Protein AF-A0A1G2CSN0-F1 (afdb_monomer_lite)

Sequence (89 aa):
MLYVRIFSDLFLIFSVFFLPFWIPLIIGIFFLFRFKYFYEYVFIMFCFDLIYGGGVINMLGVPFAITIMALIIYFVVDGLRERLILYAE

Foldseek 3Di:
DVVVLVVLLVVLLVCLVPHDPVVSLVSLLVVLLVDVDPCSSLVSLQVSLVVPVPDPPVPVVDRSPSSVVSVVSNVVSNVVVVVPPPPVD

Radius of gyration: 13.73 Å; chains: 1; bounding box: 33×23×38 Å

Organism: NCBI:txid1798657

Secondary structure (DSSP, 8-state):
-HHHHHHHHHHHHHHHHHS-THHHHHHHHHHHHHSTT-HHHHHHHHHHHHHHTTSTT-GGG-TTHHHHHHHHHHHHHHHHHHHSGGG--

pLDDT: mean 82.84, std 12.09, range [38.47, 93.56]

Structure (mmCIF, N/CA/C/O backbone):
data_AF-A0A1G2CSN0-F1
#
_entry.id   AF-A0A1G2CSN0-F1
#
loop_
_atom_site.group_PDB
_atom_site.id
_atom_site.type_symbol
_atom_site.label_atom_id
_atom_site.label_alt_id
_atom_site.label_comp_id
_atom_site.label_asym_id
_atom_site.label_entity_id
_atom_site.label_seq_id
_atom_site.pdbx_PDB_ins_code
_atom_site.Cartn_x
_atom_site.Cartn_y
_atom_site.Cartn_z
_atom_site.occupancy
_atom_site.B_iso_or_equiv
_atom_site.auth_seq_id
_atom_site.auth_comp_id
_atom_site.auth_asym_id
_atom_site.auth_atom_id
_atom_site.pdbx_PDB_model_num
ATOM 1 N N . MET A 1 1 ? -3.200 10.831 17.362 1.00 68.81 1 MET A N 1
ATOM 2 C CA . MET A 1 1 ? -3.377 10.025 16.127 1.00 68.81 1 MET A CA 1
ATOM 3 C C . MET A 1 1 ? -2.595 10.577 14.937 1.00 68.81 1 MET A C 1
ATOM 5 O O . MET A 1 1 ? -1.981 9.782 14.242 1.00 68.81 1 MET A O 1
ATOM 9 N N . LEU A 1 2 ? -2.565 11.898 14.715 1.00 80.25 2 LEU A N 1
ATOM 10 C CA . LEU A 1 2 ? -1.927 12.501 13.534 1.00 80.25 2 LEU A CA 1
ATOM 11 C C . LEU A 1 2 ? -0.409 12.235 13.436 1.00 80.25 2 LEU A C 1
ATOM 13 O O . LEU A 1 2 ? 0.063 11.835 12.381 1.00 80.25 2 LEU A O 1
ATOM 17 N N . TYR A 1 3 ? 0.332 12.322 14.546 1.00 85.56 3 TYR A N 1
ATOM 18 C CA . TYR A 1 3 ? 1.767 11.988 14.569 1.00 85.56 3 TYR A CA 1
ATOM 19 C C . TYR A 1 3 ? 2.073 10.536 14.169 1.00 85.56 3 TYR A C 1
ATOM 21 O O . TYR A 1 3 ? 3.053 10.285 13.478 1.00 85.56 3 TYR A O 1
ATOM 29 N N . VAL A 1 4 ? 1.219 9.582 14.564 1.00 87.25 4 VAL A N 1
ATOM 30 C CA . VAL A 1 4 ? 1.389 8.162 14.209 1.00 87.25 4 VAL A CA 1
ATOM 31 C C . VAL A 1 4 ? 1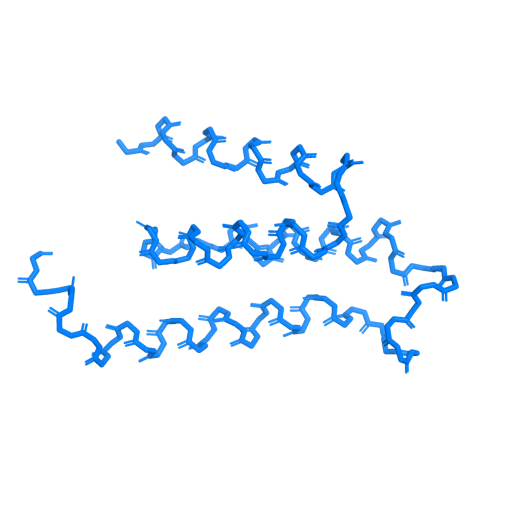.138 7.953 12.717 1.00 87.25 4 VAL A C 1
ATOM 33 O O . VAL A 1 4 ? 1.865 7.190 12.098 1.00 87.25 4 VAL A O 1
ATOM 36 N N . ARG A 1 5 ? 0.166 8.670 12.128 1.00 86.75 5 ARG A N 1
ATOM 37 C CA . ARG A 1 5 ? -0.075 8.647 10.675 1.00 86.75 5 ARG A CA 1
ATOM 38 C C . ARG A 1 5 ? 1.138 9.144 9.902 1.00 86.75 5 ARG A C 1
ATOM 40 O O . ARG A 1 5 ? 1.656 8.401 9.086 1.00 86.75 5 ARG A O 1
ATOM 47 N N . ILE A 1 6 ? 1.651 10.327 10.249 1.00 89.75 6 ILE A N 1
ATOM 48 C CA . ILE A 1 6 ? 2.836 10.898 9.590 1.00 89.75 6 ILE A CA 1
ATOM 49 C C . ILE A 1 6 ? 4.024 9.932 9.676 1.00 89.75 6 ILE A C 1
ATOM 51 O O . ILE A 1 6 ? 4.731 9.731 8.694 1.00 89.75 6 ILE A O 1
ATOM 55 N N . PHE A 1 7 ? 4.245 9.312 10.839 1.00 91.38 7 PHE A N 1
ATOM 56 C CA . PHE A 1 7 ? 5.339 8.356 11.000 1.00 91.38 7 PHE A CA 1
ATOM 57 C C . PHE A 1 7 ? 5.128 7.083 10.168 1.00 91.38 7 PHE A C 1
ATOM 59 O O . PHE A 1 7 ? 6.068 6.605 9.539 1.00 91.38 7 PHE A O 1
ATOM 66 N N . SER A 1 8 ? 3.900 6.558 10.121 1.00 89.62 8 SER A N 1
ATOM 67 C CA . SER A 1 8 ? 3.529 5.435 9.255 1.00 89.62 8 SER A CA 1
ATOM 68 C C . SER A 1 8 ? 3.719 5.760 7.772 1.00 89.62 8 SER A C 1
ATOM 70 O O . SER A 1 8 ? 4.254 4.924 7.049 1.00 89.62 8 SER A O 1
ATOM 72 N N . ASP A 1 9 ? 3.357 6.965 7.329 1.00 90.25 9 ASP A N 1
ATOM 73 C CA . ASP A 1 9 ? 3.538 7.411 5.943 1.00 90.25 9 ASP A CA 1
ATOM 74 C C . ASP A 1 9 ? 5.023 7.506 5.589 1.00 90.25 9 ASP A C 1
ATOM 76 O O . ASP A 1 9 ? 5.461 6.949 4.584 1.00 90.25 9 ASP A O 1
ATOM 80 N N . LEU A 1 10 ? 5.825 8.140 6.452 1.00 92.62 10 LEU A N 1
ATOM 81 C CA . LEU A 1 10 ? 7.277 8.217 6.281 1.00 92.62 10 LEU A CA 1
ATOM 82 C C . LEU A 1 10 ? 7.917 6.827 6.234 1.00 92.62 10 LEU A C 1
ATOM 84 O O . LEU A 1 10 ? 8.785 6.576 5.399 1.00 92.62 10 LEU A O 1
ATOM 88 N N . PHE A 1 11 ? 7.473 5.915 7.100 1.00 92.31 11 PHE A N 1
ATOM 89 C CA . PHE A 1 11 ? 7.952 4.538 7.118 1.00 92.31 11 PHE A CA 1
ATOM 90 C C . PHE A 1 11 ? 7.582 3.788 5.833 1.00 92.31 11 PHE A C 1
ATOM 92 O O . PHE A 1 11 ? 8.414 3.072 5.276 1.00 92.31 11 PHE A O 1
ATOM 99 N N . LEU A 1 12 ? 6.362 3.981 5.324 1.00 90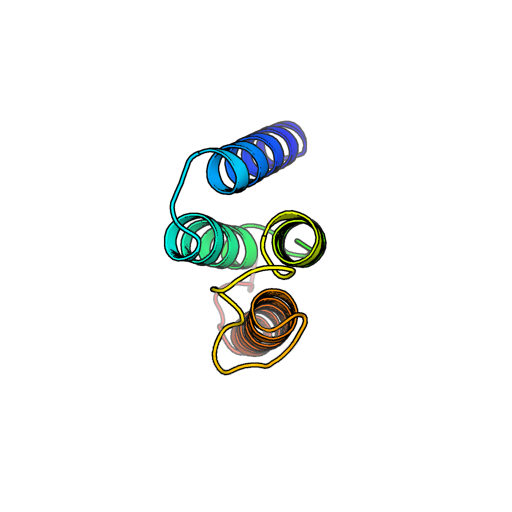.62 12 LEU A N 1
ATOM 100 C CA . LEU A 1 12 ? 5.905 3.335 4.097 1.00 90.62 12 LEU A CA 1
ATOM 101 C C . LEU A 1 12 ? 6.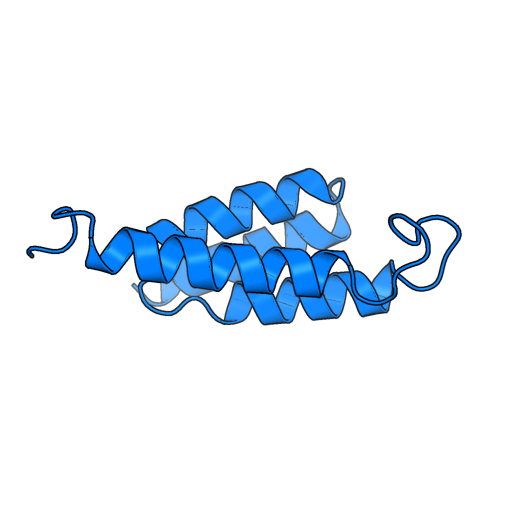656 3.876 2.874 1.00 90.62 12 LEU A C 1
ATOM 103 O O . LEU A 1 12 ? 7.137 3.090 2.059 1.00 90.62 12 LEU A O 1
ATOM 107 N N . ILE A 1 13 ? 6.868 5.191 2.798 1.00 92.50 13 ILE A N 1
ATOM 108 C CA . ILE A 1 13 ? 7.713 5.818 1.773 1.00 92.50 13 ILE A CA 1
ATOM 109 C C . ILE A 1 13 ? 9.135 5.252 1.837 1.00 92.50 13 ILE A C 1
ATOM 111 O O . ILE A 1 13 ? 9.666 4.812 0.821 1.00 92.50 13 ILE A O 1
ATOM 115 N N . PHE A 1 14 ? 9.740 5.195 3.025 1.00 92.75 14 PHE A N 1
ATOM 116 C CA . PHE A 1 14 ? 11.070 4.614 3.198 1.00 92.75 14 PHE A CA 1
ATOM 117 C C . PHE A 1 14 ? 11.114 3.155 2.714 1.00 92.75 14 PHE A C 1
ATOM 119 O O . PHE A 1 14 ? 12.020 2.767 1.979 1.00 92.75 14 PHE A O 1
ATOM 126 N N . SER A 1 15 ? 10.099 2.353 3.048 1.00 90.62 15 SER A N 1
ATOM 127 C CA . SER A 1 15 ? 10.024 0.963 2.594 1.00 90.62 15 SER A CA 1
ATOM 128 C C . SER A 1 15 ? 9.931 0.833 1.070 1.00 90.62 15 SER A C 1
ATOM 130 O O . SER A 1 15 ? 10.524 -0.081 0.510 1.00 90.62 15 SER A O 1
ATOM 132 N N . VAL A 1 16 ? 9.276 1.769 0.380 1.00 88.62 16 VAL A N 1
ATOM 133 C CA . VAL A 1 16 ? 9.198 1.782 -1.088 1.00 88.62 16 VAL A CA 1
ATOM 134 C C . VAL A 1 16 ? 10.557 2.014 -1.748 1.00 88.62 16 VAL A C 1
ATOM 136 O O . VAL A 1 16 ? 10.847 1.380 -2.758 1.00 88.62 16 VAL A O 1
ATOM 139 N N . PHE A 1 17 ? 11.399 2.882 -1.185 1.00 88.94 17 PHE A N 1
ATOM 140 C CA . PHE A 1 17 ? 12.698 3.209 -1.785 1.00 88.94 17 PHE A CA 1
ATOM 141 C C . PHE A 1 17 ? 13.796 2.186 -1.484 1.00 88.94 17 PHE A C 1
ATOM 143 O O . PHE A 1 17 ? 14.697 2.000 -2.302 1.00 88.94 17 PHE A O 1
ATOM 150 N N . PHE A 1 18 ? 13.755 1.554 -0.309 1.00 89.19 18 PHE A N 1
ATOM 151 C CA . PHE A 1 18 ? 14.862 0.725 0.179 1.00 89.19 18 PHE A CA 1
ATOM 152 C C . PHE A 1 18 ? 14.562 -0.774 0.219 1.00 89.19 18 PHE A C 1
ATOM 154 O O . PHE A 1 18 ? 15.500 -1.566 0.318 1.00 89.19 18 PHE A O 1
ATOM 161 N N . LEU A 1 19 ? 13.291 -1.184 0.174 1.00 88.38 19 LEU A N 1
ATOM 162 C CA . LEU A 1 19 ? 12.899 -2.581 0.360 1.00 88.38 19 LEU A CA 1
ATOM 163 C C . LEU A 1 19 ? 12.270 -3.184 -0.909 1.00 88.38 19 LEU A C 1
ATOM 165 O O . LEU A 1 19 ? 11.736 -2.463 -1.751 1.00 88.38 19 LEU A O 1
ATOM 169 N N . PRO A 1 20 ? 12.308 -4.523 -1.060 1.00 87.06 20 PRO A N 1
ATOM 170 C CA . PRO A 1 20 ? 11.643 -5.214 -2.161 1.00 87.06 20 PRO A CA 1
ATOM 171 C C . PRO A 1 20 ? 10.134 -4.972 -2.135 1.00 87.06 20 PRO A C 1
ATOM 173 O O . PRO A 1 20 ? 9.554 -4.942 -1.055 1.00 87.06 20 PRO A O 1
ATOM 176 N N . PHE A 1 21 ? 9.493 -4.926 -3.307 1.00 83.12 21 PHE A N 1
ATOM 177 C CA . PHE A 1 21 ? 8.082 -4.544 -3.491 1.00 83.12 21 PHE A CA 1
ATOM 178 C C . PHE A 1 21 ? 7.055 -5.270 -2.602 1.00 83.12 21 PHE A C 1
ATOM 180 O O . PHE A 1 21 ? 6.023 -4.700 -2.264 1.00 83.12 21 PHE A O 1
ATOM 187 N N . TRP A 1 22 ? 7.326 -6.504 -2.173 1.00 84.88 22 TRP A N 1
ATOM 188 C CA . TRP A 1 22 ? 6.442 -7.258 -1.277 1.00 84.88 22 TRP A CA 1
ATOM 189 C C . TRP A 1 22 ? 6.368 -6.659 0.135 1.00 84.88 22 TRP A C 1
ATOM 191 O O . TRP A 1 22 ? 5.328 -6.730 0.785 1.00 84.88 22 TRP A O 1
ATOM 201 N N . ILE A 1 23 ? 7.463 -6.066 0.621 1.00 90.50 23 ILE A N 1
ATOM 202 C CA . ILE A 1 23 ? 7.549 -5.506 1.973 1.00 90.50 23 ILE A CA 1
ATOM 203 C C . ILE A 1 23 ? 6.644 -4.275 2.162 1.00 90.50 23 ILE A C 1
ATOM 205 O O . ILE A 1 23 ? 5.814 -4.315 3.075 1.00 90.50 23 ILE A O 1
ATOM 209 N N . PRO A 1 24 ? 6.718 -3.211 1.331 1.00 90.69 24 PRO A N 1
ATOM 210 C CA . PRO A 1 24 ? 5.812 -2.071 1.453 1.00 90.69 24 PRO A CA 1
ATOM 211 C C . PRO A 1 24 ? 4.346 -2.492 1.264 1.00 90.69 24 PRO A C 1
ATOM 213 O O . PRO A 1 24 ? 3.451 -1.900 1.86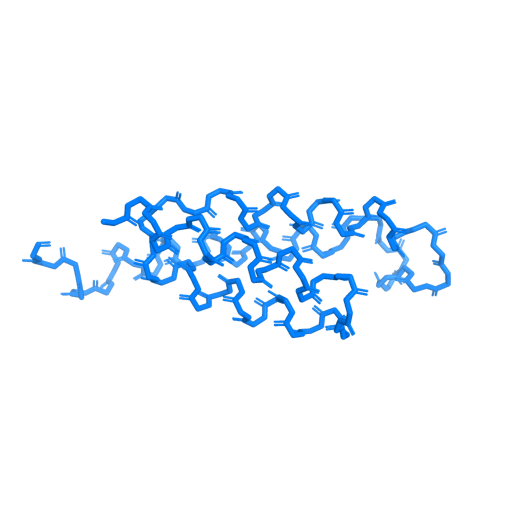6 1.00 90.69 24 PRO A O 1
ATOM 216 N N . LEU A 1 25 ? 4.087 -3.550 0.486 1.00 88.62 25 LEU A N 1
ATOM 217 C CA . LEU A 1 25 ? 2.750 -4.097 0.261 1.00 88.62 25 LEU A CA 1
ATOM 218 C C . LEU A 1 25 ? 2.163 -4.698 1.552 1.00 88.62 25 LEU A C 1
ATOM 220 O O . LEU A 1 25 ? 1.059 -4.331 1.949 1.00 88.62 25 LEU A O 1
ATOM 224 N N . ILE A 1 26 ? 2.926 -5.542 2.258 1.00 91.69 26 ILE A N 1
ATOM 225 C CA . ILE A 1 26 ? 2.523 -6.125 3.552 1.00 91.69 26 ILE A CA 1
ATOM 226 C C . ILE A 1 26 ? 2.369 -5.045 4.631 1.00 91.69 26 ILE A C 1
ATOM 228 O O . ILE A 1 26 ? 1.387 -5.053 5.377 1.00 91.69 26 ILE A O 1
ATOM 232 N N . ILE A 1 27 ? 3.309 -4.097 4.704 1.00 91.75 27 ILE A N 1
ATOM 233 C CA . ILE A 1 27 ? 3.244 -2.975 5.655 1.00 91.75 27 ILE A CA 1
ATOM 234 C C . ILE A 1 27 ? 1.971 -2.153 5.418 1.00 91.75 27 ILE A C 1
ATOM 236 O O . ILE A 1 27 ? 1.256 -1.818 6.363 1.00 91.75 27 ILE A O 1
ATOM 240 N N . GLY A 1 28 ? 1.656 -1.868 4.156 1.00 90.19 28 GLY A N 1
ATOM 241 C CA . GLY A 1 28 ? 0.454 -1.138 3.784 1.00 90.19 28 GLY A CA 1
ATOM 242 C C . GLY A 1 28 ? -0.842 -1.856 4.153 1.00 90.19 28 GLY A C 1
ATOM 243 O O . GLY A 1 28 ? -1.740 -1.220 4.701 1.00 90.19 28 GLY A O 1
ATOM 244 N N . ILE A 1 29 ? -0.915 -3.181 3.967 1.00 90.31 29 ILE A N 1
ATOM 245 C CA . ILE A 1 29 ? -2.045 -3.998 4.448 1.00 90.31 29 ILE A CA 1
ATOM 246 C C . ILE A 1 29 ? -2.230 -3.814 5.957 1.00 90.31 29 ILE A C 1
ATOM 248 O O . ILE A 1 29 ? -3.341 -3.565 6.424 1.00 90.31 29 ILE A O 1
ATOM 252 N N . PHE A 1 30 ? -1.146 -3.893 6.732 1.00 89.88 30 PHE A N 1
ATOM 253 C CA . PHE A 1 30 ? -1.213 -3.716 8.182 1.00 89.88 30 PHE A CA 1
ATOM 254 C C . PHE A 1 30 ? -1.735 -2.321 8.570 1.00 89.88 30 PHE A C 1
ATOM 256 O O . PHE A 1 30 ? -2.571 -2.187 9.467 1.00 89.88 30 PHE A O 1
ATOM 263 N N . PHE A 1 31 ? -1.301 -1.274 7.864 1.00 89.81 31 PHE A N 1
ATOM 264 C CA . PHE A 1 31 ? -1.790 0.085 8.097 1.00 89.81 31 PHE A CA 1
ATOM 265 C C . PHE A 1 31 ? -3.245 0.297 7.672 1.00 89.81 31 PHE A C 1
ATOM 267 O O . PHE A 1 31 ? -3.947 1.045 8.353 1.00 89.81 31 PHE A O 1
ATOM 274 N N . LEU A 1 32 ? -3.738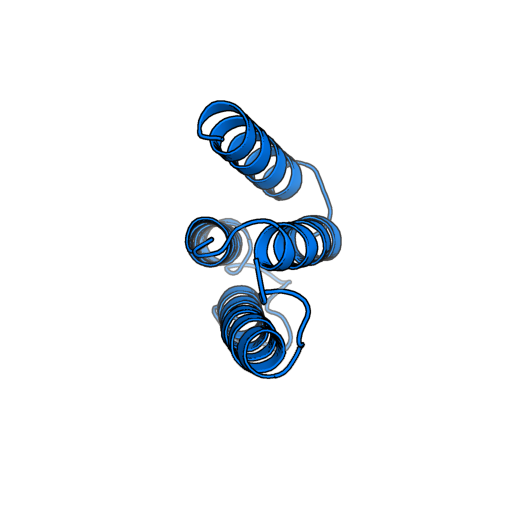 -0.404 6.648 1.00 89.50 32 LEU A N 1
ATOM 275 C CA . LEU A 1 32 ? -5.157 -0.383 6.280 1.00 89.50 32 LEU A CA 1
ATOM 276 C C . LEU A 1 32 ? -6.060 -0.922 7.395 1.00 89.50 32 LEU A C 1
ATOM 278 O O . LEU A 1 32 ? -7.115 -0.353 7.659 1.00 89.50 32 LEU A O 1
ATOM 282 N N . PHE A 1 33 ? -5.632 -1.965 8.111 1.00 86.69 33 PHE A N 1
ATOM 283 C CA . PHE A 1 33 ? -6.366 -2.434 9.292 1.00 86.69 33 PHE A CA 1
ATOM 284 C C . PHE A 1 33 ? -6.306 -1.436 10.454 1.00 86.69 33 PHE A C 1
ATOM 286 O O . PHE A 1 33 ? -7.263 -1.322 11.224 1.00 86.69 33 PHE A O 1
ATOM 293 N N . ARG A 1 34 ? -5.188 -0.711 10.593 1.00 86.06 34 ARG A N 1
ATOM 294 C CA . ARG A 1 34 ? -4.947 0.223 11.701 1.00 86.06 34 ARG A CA 1
ATOM 295 C C . ARG A 1 34 ? -5.658 1.566 11.542 1.00 86.06 34 ARG A C 1
ATOM 297 O O . ARG A 1 34 ? -6.037 2.166 12.554 1.00 86.06 34 ARG A O 1
ATOM 304 N N . PHE A 1 35 ? -5.780 2.063 10.313 1.00 84.62 35 PHE A N 1
ATOM 305 C CA . PHE A 1 35 ? -6.305 3.388 9.999 1.00 84.62 35 PHE A CA 1
ATOM 306 C C . PHE A 1 35 ? -7.571 3.291 9.150 1.00 84.62 35 PHE A C 1
ATOM 308 O O . PHE A 1 35 ? -7.555 2.761 8.048 1.00 84.62 35 PHE A O 1
ATOM 315 N N . LYS A 1 36 ? -8.657 3.910 9.633 1.00 77.31 36 LYS A N 1
ATOM 316 C CA . LYS A 1 36 ? -9.988 3.860 9.007 1.00 77.31 36 LYS A CA 1
ATOM 317 C C . LYS A 1 36 ? -10.023 4.293 7.530 1.00 77.31 36 LYS A C 1
ATOM 319 O O . LYS A 1 36 ? -10.826 3.744 6.792 1.00 77.31 36 LYS A O 1
ATOM 324 N N . TYR A 1 37 ? -9.212 5.274 7.135 1.00 80.12 37 TYR A N 1
ATOM 325 C CA . TYR A 1 37 ? -9.196 5.858 5.787 1.00 80.12 37 TYR A CA 1
ATOM 326 C C . TYR A 1 37 ? -7.756 6.080 5.314 1.00 80.12 37 TYR A C 1
ATOM 328 O O . TYR A 1 37 ? -7.265 7.206 5.346 1.00 80.12 37 TYR A O 1
ATOM 336 N N . PHE A 1 38 ? -7.044 5.010 4.959 1.00 84.75 38 PHE A N 1
ATOM 337 C CA . PHE A 1 38 ? -5.626 5.083 4.585 1.00 84.75 38 PHE A CA 1
ATOM 338 C C . PHE A 1 38 ? -5.422 5.099 3.062 1.00 84.75 38 PHE A C 1
ATOM 340 O O . PHE A 1 38 ? -4.899 4.156 2.470 1.00 84.75 38 PHE A O 1
ATOM 347 N N . TYR A 1 39 ? -5.894 6.167 2.415 1.00 87.06 39 TYR A N 1
ATOM 348 C CA . TYR A 1 39 ? -5.738 6.367 0.967 1.00 87.06 39 TYR A CA 1
ATOM 349 C C . TYR A 1 39 ? -4.274 6.594 0.563 1.00 87.06 39 TYR A C 1
ATOM 351 O O . TYR A 1 39 ? -3.900 6.356 -0.586 1.00 87.06 39 TYR A O 1
ATOM 359 N N . GLU A 1 40 ? -3.441 7.007 1.521 1.00 89.00 40 GLU A N 1
ATOM 360 C CA . GLU A 1 40 ? -2.003 7.206 1.371 1.00 89.00 40 GLU A CA 1
ATOM 361 C C . GLU A 1 40 ? -1.306 5.929 0.864 1.00 89.00 40 GLU A C 1
ATOM 363 O O . GLU A 1 40 ? -0.405 6.011 0.033 1.00 89.00 40 GLU A O 1
ATOM 368 N N . TYR A 1 41 ? -1.782 4.741 1.260 1.00 90.12 41 TYR A N 1
ATOM 369 C CA . TYR A 1 41 ? -1.278 3.463 0.745 1.00 90.12 41 TYR A CA 1
ATOM 370 C C . TYR A 1 41 ? -1.444 3.326 -0.772 1.00 90.12 41 TYR A C 1
ATOM 372 O O . TYR A 1 41 ? -0.474 3.031 -1.469 1.00 90.12 41 TYR A O 1
ATOM 380 N N . VAL A 1 42 ? -2.651 3.565 -1.294 1.00 91.88 42 VAL A N 1
ATOM 381 C CA . VAL A 1 42 ? -2.933 3.442 -2.735 1.00 91.88 42 VAL A CA 1
ATOM 382 C C . VAL A 1 42 ? -2.120 4.469 -3.516 1.00 91.88 42 VAL A C 1
ATOM 384 O O . VAL A 1 42 ? -1.534 4.140 -4.544 1.00 91.88 42 VAL A O 1
ATOM 387 N N . PHE A 1 43 ? -2.026 5.695 -2.995 1.00 92.19 43 PHE A N 1
ATOM 388 C CA . PHE A 1 43 ? -1.221 6.747 -3.604 1.00 92.19 43 PHE A CA 1
ATOM 389 C C . PHE A 1 43 ? 0.269 6.379 -3.663 1.00 92.19 43 PHE A C 1
ATOM 391 O O . PHE A 1 43 ? 0.908 6.553 -4.697 1.00 92.19 43 PHE A O 1
ATOM 398 N N . ILE A 1 44 ? 0.828 5.818 -2.589 1.00 91.69 44 ILE A N 1
ATOM 399 C CA . ILE A 1 44 ? 2.238 5.418 -2.566 1.00 91.69 44 ILE A CA 1
ATOM 400 C C . ILE A 1 44 ? 2.498 4.219 -3.491 1.00 91.69 44 ILE A C 1
ATOM 402 O O . ILE A 1 44 ? 3.522 4.196 -4.170 1.00 91.69 44 ILE A O 1
ATOM 406 N N . MET A 1 45 ? 1.576 3.258 -3.582 1.00 91.19 45 MET A N 1
ATOM 407 C CA . MET A 1 45 ? 1.683 2.128 -4.520 1.00 91.19 45 MET A CA 1
ATOM 408 C C . MET A 1 45 ? 1.579 2.581 -5.982 1.00 91.19 45 MET A C 1
ATOM 410 O O . MET A 1 45 ? 2.287 2.064 -6.843 1.00 91.19 45 MET A O 1
ATOM 414 N N . PHE A 1 46 ? 0.776 3.610 -6.252 1.00 90.88 46 PHE A N 1
ATOM 415 C CA . PHE A 1 46 ? 0.755 4.279 -7.550 1.00 90.88 46 PHE A CA 1
ATOM 416 C C . PHE A 1 46 ? 2.095 4.941 -7.881 1.00 90.88 46 PHE A C 1
ATOM 418 O O . PHE A 1 46 ? 2.640 4.739 -8.966 1.00 90.88 46 PHE A O 1
ATOM 425 N N . CYS A 1 47 ? 2.681 5.671 -6.929 1.00 90.44 47 CYS A N 1
ATOM 426 C CA . CYS A 1 47 ? 4.028 6.217 -7.086 1.00 90.44 47 CYS A CA 1
ATOM 427 C C . CYS A 1 47 ? 5.077 5.112 -7.283 1.00 90.44 47 CYS A C 1
ATOM 429 O O . CYS A 1 47 ? 5.993 5.287 -8.082 1.00 90.44 47 CYS A O 1
ATOM 431 N N . PHE A 1 48 ? 4.936 3.971 -6.603 1.00 88.44 48 PHE A N 1
ATOM 432 C CA . PHE A 1 48 ? 5.817 2.819 -6.778 1.00 88.44 48 PHE A CA 1
ATOM 433 C C . PHE A 1 48 ? 5.799 2.328 -8.230 1.00 88.44 48 PHE A C 1
ATOM 435 O O . PHE A 1 48 ? 6.859 2.182 -8.831 1.00 88.44 48 PHE A O 1
ATOM 442 N N . ASP A 1 49 ? 4.617 2.135 -8.820 1.00 88.06 49 ASP A N 1
ATOM 443 C CA . ASP A 1 49 ? 4.497 1.731 -10.226 1.00 88.06 49 ASP A CA 1
ATOM 444 C C . ASP A 1 49 ? 5.027 2.796 -11.194 1.00 88.06 49 ASP A C 1
ATOM 446 O O . ASP A 1 49 ? 5.603 2.452 -12.222 1.00 88.06 49 ASP A O 1
ATOM 450 N N . LEU A 1 50 ? 4.902 4.086 -10.878 1.00 87.62 50 LEU A N 1
ATOM 451 C CA . LEU A 1 50 ? 5.502 5.138 -11.706 1.00 87.62 50 LEU A CA 1
ATOM 452 C C . LEU A 1 50 ? 7.035 5.120 -11.667 1.00 87.62 50 LEU A C 1
ATOM 454 O O . LEU A 1 50 ? 7.676 5.386 -12.681 1.00 87.62 50 LEU A O 1
ATOM 458 N N . ILE A 1 51 ? 7.623 4.820 -10.507 1.00 86.94 51 ILE A N 1
ATOM 459 C CA . ILE A 1 51 ? 9.080 4.796 -10.321 1.00 86.94 51 ILE A CA 1
ATOM 460 C C . ILE A 1 51 ? 9.679 3.494 -10.874 1.00 86.94 51 ILE A C 1
ATOM 462 O O . ILE A 1 51 ? 10.721 3.525 -11.528 1.00 86.94 51 ILE A O 1
ATOM 466 N N . TYR A 1 52 ? 9.031 2.354 -10.621 1.00 82.75 52 TYR A N 1
ATOM 467 C CA . TYR A 1 52 ? 9.593 1.019 -10.859 1.00 82.75 52 TYR A CA 1
ATOM 468 C C . TYR A 1 52 ? 8.869 0.207 -11.946 1.00 82.75 52 TYR A C 1
ATOM 470 O O . TYR A 1 52 ? 9.430 -0.765 -12.451 1.00 82.75 52 TYR A O 1
ATOM 478 N N . GLY A 1 53 ? 7.661 0.600 -12.353 1.00 73.38 53 GLY A N 1
ATOM 479 C CA . GLY A 1 53 ? 6.818 -0.125 -13.313 1.00 73.38 53 GLY A CA 1
ATOM 480 C C . GLY A 1 53 ? 7.125 0.138 -14.791 1.00 73.38 53 GLY A C 1
ATOM 481 O O . GLY A 1 53 ? 6.390 -0.328 -15.649 1.00 73.38 53 GLY A O 1
ATOM 482 N N . GLY A 1 54 ? 8.187 0.882 -15.119 1.00 68.25 54 GLY A N 1
ATOM 483 C CA . GLY A 1 54 ? 8.611 1.134 -16.506 1.00 68.25 54 GLY A CA 1
ATOM 484 C C . GLY A 1 54 ? 9.634 0.136 -17.079 1.00 68.25 54 GLY A C 1
ATOM 485 O O . GLY A 1 54 ? 10.027 0.275 -18.235 1.00 68.25 54 GLY A O 1
ATOM 486 N N . GLY A 1 55 ? 10.115 -0.836 -16.290 1.00 64.75 55 GLY A N 1
ATOM 487 C CA . GLY A 1 55 ? 11.233 -1.724 -16.655 1.00 64.75 55 GLY A CA 1
ATOM 488 C C . GLY A 1 55 ? 10.875 -3.207 -16.840 1.00 64.75 55 GLY A C 1
ATOM 489 O O . GLY A 1 55 ? 9.713 -3.595 -16.826 1.00 64.75 55 GLY A O 1
ATOM 490 N N . VAL A 1 56 ? 11.906 -4.065 -16.946 1.00 53.56 56 VAL A N 1
ATOM 491 C CA . VAL A 1 56 ? 11.863 -5.553 -17.077 1.00 53.56 56 VAL A CA 1
ATOM 492 C C . VAL A 1 56 ? 10.961 -6.249 -16.033 1.00 53.56 56 VAL A C 1
ATOM 494 O O . VAL A 1 56 ? 10.586 -7.407 -16.189 1.00 53.56 56 VAL A O 1
ATOM 497 N N . ILE A 1 57 ? 10.576 -5.524 -14.985 1.00 57.88 57 ILE A N 1
ATOM 498 C CA . ILE A 1 57 ? 9.744 -5.947 -13.858 1.00 57.88 57 ILE A CA 1
ATOM 499 C C . ILE A 1 57 ? 8.277 -5.523 -14.069 1.00 57.88 57 ILE A C 1
ATOM 501 O O . ILE A 1 57 ? 7.560 -5.240 -13.113 1.00 57.88 57 ILE A O 1
ATOM 505 N N . ASN A 1 58 ? 7.794 -5.480 -15.314 1.00 60.81 58 ASN A N 1
ATOM 506 C CA . ASN A 1 58 ? 6.353 -5.479 -15.545 1.00 60.81 58 ASN A CA 1
ATOM 507 C C . ASN A 1 58 ? 5.814 -6.792 -14.991 1.00 60.81 58 ASN A C 1
ATOM 509 O O . ASN A 1 58 ? 6.040 -7.856 -15.571 1.00 60.81 58 ASN A O 1
ATOM 513 N N . MET A 1 59 ? 5.123 -6.723 -13.857 1.00 62.53 59 MET A N 1
ATOM 514 C CA . MET A 1 59 ? 4.475 -7.871 -13.245 1.00 62.53 59 MET A CA 1
ATOM 515 C C . MET A 1 59 ? 3.498 -8.444 -14.286 1.00 62.53 59 MET A C 1
ATOM 517 O O . MET A 1 59 ? 2.460 -7.856 -14.577 1.00 62.53 59 MET A O 1
ATOM 521 N N . LEU A 1 60 ? 3.898 -9.540 -14.941 1.00 66.75 60 LEU A N 1
ATOM 522 C CA . LEU A 1 60 ? 3.154 -10.201 -16.023 1.00 66.75 60 LEU A CA 1
ATOM 523 C C . LEU A 1 60 ? 2.870 -9.331 -17.272 1.00 66.75 60 LEU A C 1
ATOM 525 O O . LEU A 1 60 ? 1.958 -9.642 -18.032 1.00 66.75 60 LEU A O 1
ATOM 529 N N . GLY A 1 61 ? 3.630 -8.254 -17.512 1.00 74.50 61 GLY A N 1
ATOM 530 C CA . GLY A 1 61 ? 3.386 -7.354 -18.654 1.00 74.50 61 GLY A CA 1
ATOM 531 C C . GLY A 1 61 ? 2.218 -6.375 -18.461 1.00 74.50 61 GLY A C 1
ATOM 532 O O . GLY A 1 61 ? 1.858 -5.672 -19.403 1.00 74.50 61 GLY A O 1
ATOM 533 N N . VAL A 1 62 ? 1.632 -6.320 -17.260 1.00 78.81 62 VAL A N 1
ATOM 534 C CA . VAL A 1 62 ? 0.508 -5.433 -16.942 1.00 78.81 62 VAL A CA 1
ATOM 535 C C . VAL A 1 62 ? 1.042 -4.119 -16.358 1.00 78.81 62 VAL A C 1
ATOM 537 O O . VAL A 1 62 ? 1.725 -4.150 -15.331 1.00 78.81 62 VAL A O 1
ATOM 540 N N . PRO A 1 63 ? 0.743 -2.958 -16.968 1.00 81.25 63 PRO A N 1
ATOM 541 C CA . PRO A 1 63 ? 1.099 -1.672 -16.385 1.00 81.25 63 PRO A CA 1
ATOM 542 C C . PRO A 1 63 ? 0.272 -1.426 -15.117 1.00 81.25 63 PRO A C 1
ATOM 544 O O . PRO A 1 63 ? -0.896 -1.805 -15.047 1.00 81.25 63 PRO A O 1
ATOM 547 N N . PHE A 1 64 ? 0.869 -0.764 -14.127 1.00 85.75 64 PHE A N 1
ATOM 548 C CA . PHE A 1 64 ? 0.221 -0.443 -12.848 1.00 85.75 64 PHE A CA 1
ATOM 549 C C . PHE A 1 64 ? -0.294 -1.660 -12.056 1.00 85.75 64 PHE A C 1
ATOM 551 O O . PHE A 1 64 ? -1.276 -1.569 -11.313 1.00 85.75 64 PHE A O 1
ATOM 558 N N . ALA A 1 65 ? 0.340 -2.824 -12.220 1.00 87.56 65 ALA A N 1
ATOM 559 C CA . ALA A 1 65 ? -0.099 -4.057 -11.574 1.00 87.56 65 ALA A CA 1
ATOM 560 C C . ALA A 1 65 ? -0.139 -3.945 -10.039 1.00 87.56 65 ALA A C 1
ATOM 562 O O . ALA A 1 65 ? -1.080 -4.440 -9.413 1.00 87.56 65 ALA A O 1
ATOM 563 N N . ILE A 1 66 ? 0.839 -3.268 -9.428 1.00 88.38 66 ILE A N 1
ATOM 564 C CA . ILE A 1 66 ? 0.919 -3.126 -7.968 1.00 88.38 66 ILE A CA 1
ATOM 565 C C . ILE A 1 66 ? -0.163 -2.170 -7.466 1.00 88.38 66 ILE A C 1
ATOM 567 O O . ILE A 1 66 ? -0.786 -2.434 -6.442 1.00 88.38 66 ILE A O 1
ATOM 571 N N . THR A 1 67 ? -0.465 -1.114 -8.214 1.00 90.31 67 THR A N 1
ATOM 572 C CA . THR A 1 67 ? -1.555 -0.177 -7.929 1.00 90.31 67 THR A CA 1
ATOM 573 C C . THR A 1 67 ? -2.902 -0.887 -7.975 1.00 90.31 67 THR A C 1
ATOM 575 O O . THR A 1 67 ? -3.720 -0.724 -7.071 1.00 90.31 67 THR A O 1
ATOM 578 N N . ILE A 1 68 ? -3.132 -1.710 -9.004 1.00 90.88 68 ILE A N 1
ATOM 579 C CA . ILE A 1 68 ? -4.356 -2.511 -9.133 1.00 90.88 68 ILE A CA 1
ATOM 580 C C . ILE A 1 68 ? -4.468 -3.480 -7.952 1.00 90.88 68 ILE A C 1
ATOM 582 O O . ILE A 1 68 ? -5.526 -3.581 -7.331 1.00 90.88 68 ILE A O 1
ATOM 586 N N . MET A 1 69 ? -3.372 -4.153 -7.595 1.00 90.12 69 MET A N 1
ATOM 587 C CA . MET A 1 69 ? -3.332 -5.052 -6.444 1.00 90.12 69 MET A CA 1
ATOM 588 C C . MET A 1 69 ? -3.624 -4.310 -5.132 1.00 90.12 69 MET A C 1
ATOM 590 O O . MET A 1 69 ? -4.430 -4.780 -4.331 1.00 90.12 69 MET A O 1
ATOM 594 N N . ALA A 1 70 ? -3.037 -3.128 -4.937 1.00 91.44 70 ALA A N 1
ATOM 595 C CA . ALA A 1 70 ? -3.271 -2.272 -3.780 1.00 91.44 70 ALA A CA 1
ATOM 596 C C . ALA A 1 70 ? -4.732 -1.804 -3.689 1.00 91.44 70 ALA A C 1
ATOM 598 O O . ALA A 1 70 ? -5.300 -1.801 -2.599 1.00 91.44 70 ALA A O 1
ATOM 599 N N . LEU A 1 71 ? -5.365 -1.468 -4.818 1.00 92.62 71 LEU A N 1
ATOM 600 C CA . LEU A 1 71 ? -6.792 -1.134 -4.882 1.00 92.62 71 LEU A CA 1
ATOM 601 C C . LEU A 1 71 ? -7.671 -2.320 -4.483 1.00 92.62 71 LEU A C 1
ATOM 603 O O . LEU A 1 71 ? -8.563 -2.166 -3.652 1.00 92.62 71 LEU A O 1
ATOM 607 N N . ILE A 1 72 ? -7.409 -3.508 -5.037 1.00 93.56 72 ILE A N 1
ATOM 608 C CA . ILE A 1 72 ? -8.147 -4.728 -4.681 1.00 93.56 72 ILE A CA 1
ATOM 609 C C . ILE A 1 72 ? -8.028 -4.982 -3.178 1.00 93.56 72 ILE A C 1
ATOM 611 O O . ILE A 1 72 ? -9.033 -5.192 -2.506 1.00 93.56 72 ILE A O 1
ATOM 615 N N . ILE A 1 73 ? -6.811 -4.912 -2.639 1.00 91.88 73 ILE A N 1
ATOM 616 C CA . ILE A 1 73 ? -6.548 -5.080 -1.209 1.00 91.88 73 ILE A CA 1
ATOM 617 C C . ILE A 1 73 ? -7.300 -4.043 -0.383 1.00 91.88 73 ILE A C 1
ATOM 619 O O . ILE A 1 73 ? -7.927 -4.411 0.605 1.00 91.88 73 ILE A O 1
ATOM 623 N N . TYR A 1 74 ? -7.260 -2.772 -0.781 1.00 91.50 74 TYR A N 1
ATOM 624 C CA . TYR A 1 74 ? -7.968 -1.696 -0.097 1.00 91.50 74 TYR A CA 1
ATOM 625 C C . TYR A 1 74 ? -9.461 -2.019 0.030 1.00 91.50 74 TYR A C 1
ATOM 627 O O . TYR A 1 74 ? -9.987 -2.037 1.140 1.00 91.50 74 TYR A O 1
ATOM 635 N N . PHE A 1 75 ? -10.123 -2.360 -1.081 1.00 90.81 75 PHE A N 1
ATOM 636 C CA . PHE A 1 75 ? -11.548 -2.702 -1.077 1.00 90.81 75 PHE A CA 1
ATOM 637 C C . PHE A 1 75 ? -11.852 -3.986 -0.305 1.00 90.81 75 PHE A C 1
ATOM 639 O O . PHE A 1 75 ? -12.871 -4.066 0.377 1.00 90.81 75 PHE A O 1
ATOM 646 N N . VAL A 1 76 ? -10.976 -4.991 -0.385 1.00 90.50 76 VAL A N 1
ATOM 647 C CA . VAL A 1 76 ? -11.125 -6.231 0.385 1.00 90.50 76 VAL A CA 1
ATOM 648 C C . VAL A 1 76 ? -11.027 -5.944 1.879 1.00 90.50 76 VAL A C 1
ATOM 650 O O . VAL A 1 76 ? -11.875 -6.407 2.631 1.00 90.50 76 VAL A O 1
ATOM 653 N N . VAL A 1 77 ? -10.032 -5.175 2.325 1.00 88.12 77 VAL A N 1
ATOM 654 C CA . VAL A 1 77 ? -9.859 -4.831 3.743 1.00 88.12 77 VAL A CA 1
ATOM 655 C C . VAL A 1 77 ? -11.016 -3.968 4.239 1.00 88.12 77 VAL A C 1
ATOM 657 O O . VAL A 1 77 ? -11.535 -4.233 5.321 1.00 88.12 77 VAL A O 1
ATOM 660 N N . ASP A 1 78 ? -11.463 -2.992 3.451 1.00 85.44 78 ASP A N 1
ATOM 661 C CA . ASP A 1 78 ? -12.597 -2.135 3.806 1.00 85.44 78 ASP A CA 1
ATOM 662 C C . ASP A 1 78 ? -13.908 -2.937 3.908 1.00 85.44 78 ASP A C 1
ATOM 664 O O . ASP A 1 78 ? -14.605 -2.876 4.921 1.00 85.44 78 ASP A O 1
ATOM 668 N N . GLY A 1 79 ? -14.186 -3.817 2.940 1.00 84.69 79 GLY A N 1
ATOM 669 C CA . GLY A 1 79 ? -15.353 -4.704 2.985 1.00 84.69 79 GLY A CA 1
ATOM 670 C C . GLY A 1 79 ? -15.277 -5.767 4.089 1.00 84.69 79 GLY A C 1
ATOM 671 O O . GLY A 1 79 ? -16.288 -6.101 4.712 1.00 84.69 79 GLY A O 1
ATOM 672 N N . LEU A 1 80 ? -14.084 -6.298 4.382 1.00 84.56 80 LEU A N 1
ATOM 673 C CA . LEU A 1 80 ? -13.869 -7.200 5.520 1.00 84.56 80 LEU A CA 1
ATOM 674 C C . LEU A 1 80 ? -14.115 -6.481 6.839 1.00 84.56 80 LEU A C 1
ATOM 676 O O . LEU A 1 80 ? -14.657 -7.072 7.770 1.00 84.56 80 LEU A O 1
ATOM 680 N N . ARG A 1 81 ? -13.742 -5.209 6.919 1.00 72.69 81 ARG A N 1
ATOM 681 C CA . ARG A 1 81 ? -13.914 -4.399 8.111 1.00 72.69 81 ARG A CA 1
ATOM 682 C C . ARG A 1 81 ? -15.377 -4.117 8.434 1.00 72.69 81 ARG A C 1
ATOM 684 O O . ARG A 1 81 ? -15.723 -4.145 9.607 1.00 72.69 81 ARG A O 1
ATOM 691 N N . GLU A 1 82 ? -16.232 -3.901 7.437 1.00 70.50 82 GLU A N 1
ATOM 692 C CA . GLU A 1 82 ? -17.681 -3.781 7.668 1.00 70.50 82 GLU A CA 1
ATOM 693 C C . GLU A 1 82 ? -18.292 -5.065 8.254 1.00 70.50 82 GLU A C 1
ATOM 695 O O . GLU A 1 82 ? -19.287 -5.013 8.975 1.00 70.50 82 GLU A O 1
ATOM 700 N N . ARG A 1 83 ? -17.694 -6.228 7.961 1.00 71.69 83 ARG A N 1
ATOM 701 C CA . ARG A 1 83 ? -18.178 -7.541 8.420 1.00 71.69 83 ARG A CA 1
ATOM 702 C C . ARG A 1 83 ? -17.523 -8.028 9.708 1.00 71.69 83 ARG A C 1
ATOM 704 O O . ARG A 1 83 ? -18.123 -8.812 10.442 1.00 71.69 83 ARG A O 1
ATOM 711 N N . LEU A 1 84 ? -16.294 -7.606 9.981 1.00 67.56 84 LEU A N 1
ATOM 712 C CA . LEU A 1 84 ? -15.590 -7.908 11.217 1.00 67.56 84 LEU A CA 1
ATOM 713 C C . LEU A 1 84 ? -16.113 -6.975 12.312 1.00 67.56 84 LEU A C 1
ATOM 715 O O . LEU A 1 84 ? -15.833 -5.782 12.315 1.00 67.56 84 LEU A O 1
ATOM 719 N N . ILE A 1 85 ? -16.792 -7.562 13.301 1.00 56.25 85 ILE A N 1
ATOM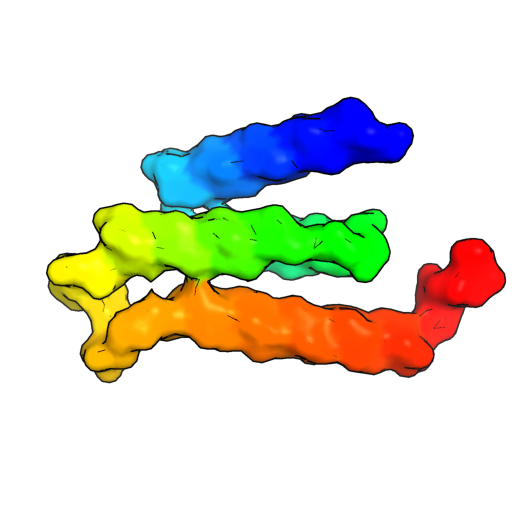 720 C CA . ILE A 1 85 ? -17.274 -6.975 14.574 1.00 56.25 85 ILE A CA 1
ATOM 721 C C . ILE A 1 85 ? -16.145 -6.297 15.408 1.00 56.25 85 ILE A C 1
ATOM 723 O O . ILE A 1 85 ? -16.341 -5.881 16.539 1.00 56.25 85 ILE A O 1
ATOM 727 N N . LEU A 1 86 ? -14.941 -6.127 14.860 1.00 54.91 86 LEU A N 1
ATOM 728 C CA . LEU A 1 86 ? -13.799 -5.458 15.490 1.00 54.91 86 LEU A CA 1
ATOM 729 C C . LEU A 1 86 ? -13.874 -3.920 15.465 1.00 54.91 86 LEU A C 1
ATOM 731 O O . LEU A 1 86 ? -12.944 -3.268 15.926 1.00 54.91 86 LEU A O 1
ATOM 735 N N . TYR A 1 87 ? -14.956 -3.336 14.945 1.00 53.44 87 TYR A N 1
ATOM 736 C CA . TYR A 1 87 ? -15.198 -1.885 14.929 1.00 53.44 87 TYR A CA 1
ATOM 737 C C . TYR A 1 87 ? -16.507 -1.494 15.643 1.00 53.44 87 TYR A C 1
ATOM 739 O O . TYR A 1 87 ? -17.184 -0.553 15.237 1.00 53.44 87 TYR A O 1
ATOM 747 N N . ALA A 1 88 ? -16.872 -2.226 16.701 1.00 44.56 88 ALA A N 1
ATOM 748 C CA . ALA A 1 88 ? -17.993 -1.897 17.588 1.00 44.56 88 ALA A CA 1
ATOM 749 C C . ALA A 1 88 ? -17.639 -0.887 18.709 1.00 44.56 88 ALA A C 1
ATOM 751 O O . ALA A 1 88 ? -18.396 -0.772 19.669 1.00 44.56 88 ALA A O 1
ATOM 752 N N . GLU A 1 89 ? -16.526 -0.153 18.591 1.00 38.47 89 GLU A N 1
ATOM 753 C CA . GLU A 1 89 ? -16.135 0.938 19.505 1.00 38.47 89 GLU A CA 1
ATOM 754 C C . GLU A 1 89 ? -15.888 2.253 18.755 1.00 38.47 89 GLU A C 1
ATOM 756 O O . GLU A 1 89 ? -15.134 2.243 17.748 1.00 38.47 89 GLU A O 1
#